Protein AF-A0A9D6PL02-F1 (afdb_monomer)

Structure (mmCIF, N/CA/C/O backbone):
data_AF-A0A9D6PL02-F1
#
_entry.id   AF-A0A9D6PL02-F1
#
loop_
_atom_site.group_PDB
_atom_site.id
_atom_site.type_symbol
_atom_site.label_atom_id
_atom_site.label_alt_id
_atom_site.label_comp_id
_atom_site.label_asym_id
_atom_site.label_entity_id
_atom_site.label_seq_id
_atom_site.pdbx_PDB_ins_code
_atom_site.Cartn_x
_atom_site.Cartn_y
_atom_site.Cartn_z
_atom_site.occupancy
_atom_site.B_iso_or_equiv
_atom_site.auth_seq_id
_atom_site.auth_comp_id
_atom_site.auth_asym_id
_atom_site.auth_atom_id
_atom_site.pdbx_PDB_model_num
ATOM 1 N N . MET A 1 1 ? -4.609 18.353 3.925 1.00 64.81 1 MET A N 1
ATOM 2 C CA . MET A 1 1 ? -5.275 17.046 3.723 1.00 64.81 1 MET A CA 1
ATOM 3 C C . MET A 1 1 ? -6.778 17.231 3.838 1.00 64.81 1 MET A C 1
ATOM 5 O O . MET A 1 1 ? -7.202 17.986 4.708 1.00 64.81 1 MET A O 1
ATOM 9 N N . SER A 1 2 ? -7.561 16.565 2.988 1.00 87.81 2 SER A N 1
ATOM 10 C CA . SER A 1 2 ? -9.020 16.488 3.117 1.00 87.81 2 SER A CA 1
ATOM 11 C C . SER A 1 2 ? -9.412 15.377 4.095 1.00 87.81 2 SER A C 1
ATOM 13 O O . SER A 1 2 ? -8.685 14.398 4.268 1.00 87.81 2 SER A O 1
ATOM 15 N N . ARG A 1 3 ? -10.547 15.548 4.778 1.00 91.62 3 ARG A N 1
ATOM 16 C CA . ARG A 1 3 ? -11.155 14.507 5.612 1.00 91.62 3 ARG A CA 1
ATOM 17 C C . ARG A 1 3 ? -12.312 13.885 4.846 1.00 91.62 3 ARG A C 1
ATOM 19 O O . ARG A 1 3 ? -13.174 14.613 4.366 1.00 91.62 3 ARG A O 1
ATOM 26 N N . THR A 1 4 ? -12.344 12.561 4.809 1.00 94.25 4 THR A N 1
ATOM 27 C CA . THR A 1 4 ? -13.423 11.787 4.193 1.00 94.25 4 THR A CA 1
ATOM 28 C C . THR A 1 4 ? -13.853 10.702 5.168 1.00 94.25 4 THR A C 1
ATOM 30 O O . THR A 1 4 ? -13.005 10.067 5.797 1.00 94.25 4 THR A O 1
ATOM 33 N N . VAL A 1 5 ? -15.162 10.501 5.306 1.00 94.81 5 VAL A N 1
ATOM 34 C CA . VAL A 1 5 ? -15.733 9.374 6.049 1.00 94.81 5 VAL A CA 1
ATOM 35 C C . VAL A 1 5 ? -16.010 8.264 5.046 1.00 94.81 5 VAL A C 1
ATOM 37 O O . VAL A 1 5 ? -16.675 8.500 4.041 1.00 94.81 5 VAL A O 1
ATOM 40 N N . ILE A 1 6 ? -15.454 7.084 5.297 1.00 93.88 6 ILE A N 1
ATOM 41 C CA . ILE A 1 6 ? -15.610 5.905 4.446 1.00 93.88 6 ILE A CA 1
ATOM 42 C C . ILE A 1 6 ? -15.879 4.687 5.322 1.00 93.88 6 ILE A C 1
ATOM 44 O O . ILE A 1 6 ? -15.295 4.559 6.403 1.00 93.88 6 ILE A O 1
ATOM 48 N N . ASP A 1 7 ? -16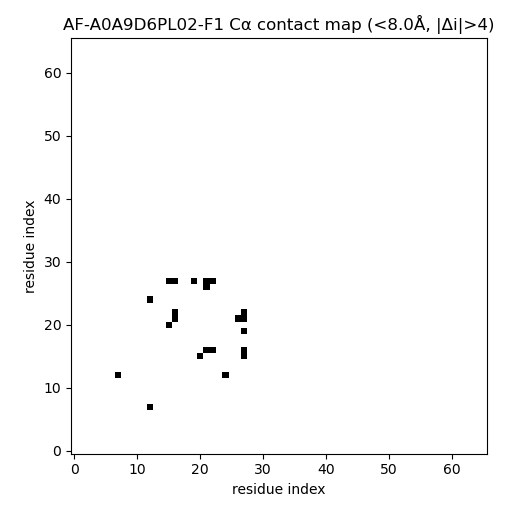.714 3.784 4.824 1.00 96.56 7 ASP A N 1
ATOM 49 C CA . ASP A 1 7 ? -16.916 2.474 5.428 1.00 96.56 7 ASP A CA 1
ATOM 50 C C . ASP A 1 7 ? -15.841 1.506 4.924 1.00 96.56 7 ASP A C 1
ATOM 52 O O . ASP A 1 7 ? -15.543 1.436 3.731 1.00 96.56 7 ASP A O 1
ATOM 56 N N . LEU A 1 8 ? -15.226 0.768 5.848 1.00 94.88 8 LEU A N 1
ATOM 57 C CA . LEU A 1 8 ? -14.175 -0.205 5.556 1.00 94.88 8 LEU A CA 1
ATOM 58 C C . LEU A 1 8 ? -14.611 -1.582 6.045 1.00 94.88 8 LEU A C 1
ATOM 60 O O . LEU A 1 8 ? -15.106 -1.708 7.162 1.00 94.88 8 LEU A O 1
ATOM 64 N N . ASP A 1 9 ? -14.347 -2.618 5.250 1.00 96.69 9 ASP A N 1
ATOM 65 C CA . ASP A 1 9 ? -14.543 -3.999 5.689 1.00 96.69 9 ASP A CA 1
ATOM 66 C C . ASP A 1 9 ? -13.567 -4.331 6.831 1.00 96.69 9 ASP A C 1
ATOM 68 O O . ASP A 1 9 ? -12.347 -4.407 6.641 1.00 96.69 9 ASP A O 1
ATOM 72 N N . ASP A 1 10 ? -14.103 -4.552 8.031 1.00 95.81 10 ASP A N 1
ATOM 73 C CA . ASP A 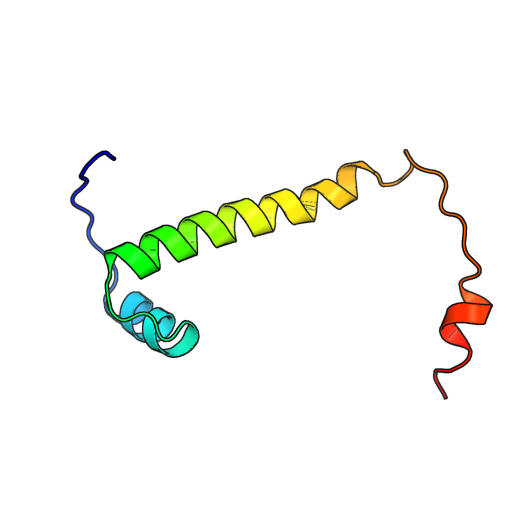1 10 ? -13.311 -4.841 9.224 1.00 95.81 10 ASP A CA 1
ATOM 74 C C . ASP A 1 10 ? -12.509 -6.148 9.112 1.00 95.81 10 ASP A C 1
ATOM 76 O O . ASP A 1 10 ? -11.416 -6.239 9.681 1.00 95.81 10 ASP A O 1
ATOM 80 N N . LYS A 1 11 ? -12.980 -7.144 8.346 1.00 97.50 11 LYS A N 1
ATOM 81 C CA . LYS A 1 11 ? -12.218 -8.381 8.105 1.00 97.50 11 LYS A CA 1
ATOM 82 C C . LYS A 1 11 ? -10.974 -8.083 7.276 1.00 97.50 11 LYS A C 1
ATOM 84 O O . LYS A 1 11 ? -9.883 -8.566 7.598 1.00 97.50 11 LYS A O 1
ATOM 89 N N . LEU A 1 12 ? -11.124 -7.261 6.238 1.00 96.75 12 LEU A N 1
ATOM 90 C CA . LEU A 1 12 ? -10.014 -6.845 5.386 1.00 96.75 12 LEU A CA 1
ATOM 91 C C . LEU A 1 12 ? -9.024 -5.976 6.166 1.00 96.75 12 LEU A C 1
ATOM 93 O O . LEU A 1 12 ? -7.820 -6.228 6.114 1.00 96.75 12 LEU A O 1
ATOM 97 N N . VAL A 1 13 ? -9.523 -5.019 6.953 1.00 96.56 13 VAL A N 1
ATOM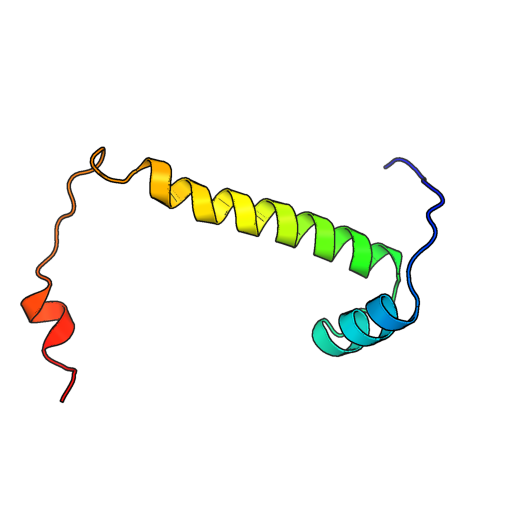 98 C CA . VAL A 1 13 ? -8.694 -4.174 7.823 1.00 96.56 13 VAL A CA 1
ATOM 99 C C . VAL A 1 13 ? -7.913 -5.027 8.818 1.00 96.56 13 VAL A C 1
ATOM 101 O O . VAL A 1 13 ? -6.709 -4.834 8.963 1.00 96.56 13 VAL A O 1
ATOM 104 N N . ALA A 1 14 ? -8.548 -6.000 9.476 1.00 96.81 14 ALA A N 1
ATOM 105 C CA . ALA A 1 14 ? -7.867 -6.880 10.422 1.00 96.81 14 ALA A CA 1
ATOM 106 C C . ALA A 1 14 ? -6.732 -7.672 9.755 1.00 96.81 14 ALA A C 1
ATOM 108 O O . ALA A 1 14 ? -5.628 -7.743 10.298 1.00 96.81 14 ALA A O 1
ATOM 109 N N . LYS A 1 15 ? -6.971 -8.226 8.560 1.00 96.94 15 LYS A N 1
ATOM 110 C CA . LYS A 1 15 ? -5.937 -8.924 7.785 1.00 96.94 15 LYS A CA 1
ATOM 111 C C . LYS A 1 15 ? -4.800 -7.979 7.392 1.00 96.94 15 LYS A C 1
ATOM 113 O O . LYS A 1 15 ? -3.635 -8.305 7.597 1.00 96.94 15 LYS A O 1
ATOM 118 N N . ALA A 1 16 ? -5.131 -6.801 6.880 1.00 96.31 16 ALA A N 1
ATOM 119 C CA . ALA A 1 16 ? -4.153 -5.832 6.410 1.00 96.31 16 ALA A CA 1
ATOM 120 C C . ALA A 1 16 ? -3.295 -5.268 7.557 1.00 96.31 16 ALA A C 1
ATOM 122 O O . ALA A 1 16 ? -2.084 -5.135 7.400 1.00 96.31 16 ALA A O 1
ATOM 123 N N . LYS A 1 17 ? -3.866 -5.046 8.749 1.00 96.38 17 LYS A N 1
ATOM 124 C CA . LYS A 1 17 ? -3.091 -4.694 9.953 1.00 96.38 17 LYS A CA 1
ATOM 125 C C . LYS A 1 17 ? -2.115 -5.792 10.367 1.00 96.38 17 LYS A C 1
ATOM 127 O O . LYS A 1 17 ? -1.002 -5.484 10.770 1.00 96.38 17 LYS A O 1
ATOM 132 N N . ARG A 1 18 ? -2.502 -7.070 10.263 1.00 96.31 18 ARG A N 1
ATOM 133 C CA . ARG A 1 18 ? -1.597 -8.193 10.576 1.00 96.31 18 ARG A CA 1
ATOM 134 C C . ARG A 1 18 ? -0.426 -8.278 9.600 1.00 96.31 18 ARG A C 1
ATOM 136 O O . ARG A 1 18 ? 0.667 -8.613 10.027 1.00 96.31 18 ARG A O 1
ATOM 143 N N . LEU A 1 19 ? -0.664 -7.981 8.321 1.00 96.81 19 LEU A N 1
ATOM 144 C CA . LEU A 1 19 ? 0.358 -8.028 7.270 1.00 96.81 19 LEU A CA 1
ATOM 145 C C . LEU A 1 19 ? 1.315 -6.832 7.308 1.00 96.81 19 LEU A C 1
ATOM 147 O O . LEU A 1 19 ? 2.495 -6.985 7.027 1.00 96.81 19 LEU A O 1
ATOM 151 N N . THR A 1 20 ? 0.804 -5.643 7.626 1.00 94.81 20 THR A N 1
ATOM 152 C CA . THR A 1 20 ? 1.577 -4.388 7.575 1.00 94.81 20 THR A CA 1
ATOM 153 C C . THR A 1 20 ? 2.086 -3.937 8.942 1.00 94.81 20 THR A C 1
ATOM 155 O O . THR A 1 20 ? 2.877 -3.004 9.026 1.00 94.81 20 THR A O 1
ATOM 158 N N . HIS A 1 21 ? 1.604 -4.557 10.023 1.00 95.44 21 HIS A N 1
ATOM 159 C CA . HIS A 1 21 ? 1.832 -4.156 11.416 1.00 95.44 21 HIS A CA 1
ATOM 160 C C . HIS A 1 21 ? 1.366 -2.726 11.757 1.00 95.44 21 HIS A C 1
ATOM 162 O O . HIS A 1 21 ? 1.690 -2.195 12.820 1.00 95.44 21 HIS A O 1
ATOM 168 N N . LEU A 1 22 ? 0.553 -2.105 10.895 1.00 96.69 22 LEU A N 1
ATOM 169 C CA . LEU A 1 22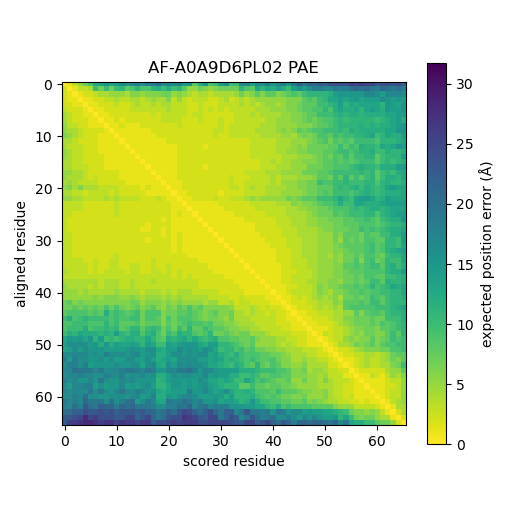 ? 0.000 -0.773 11.120 1.00 96.69 22 LEU A CA 1
ATOM 170 C C . LEU A 1 22 ? -1.177 -0.816 12.100 1.00 96.69 22 LEU A C 1
ATOM 172 O O . LEU A 1 22 ? -2.066 -1.666 12.024 1.00 96.69 22 LEU A O 1
ATOM 176 N N . THR A 1 23 ? -1.217 0.148 13.018 1.00 93.50 23 THR A N 1
ATOM 177 C CA . THR A 1 23 ? -2.229 0.200 14.084 1.00 93.50 23 THR A CA 1
A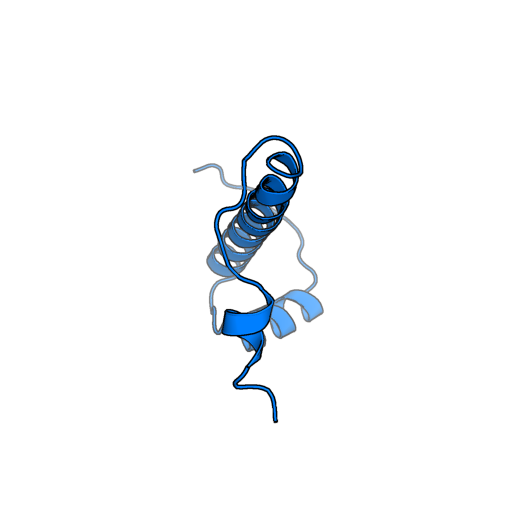TOM 178 C C . THR A 1 23 ? -3.427 1.073 13.717 1.00 93.50 23 THR A C 1
ATOM 180 O O . THR A 1 23 ? -4.575 0.691 13.985 1.00 93.50 23 THR A O 1
ATOM 183 N N . LYS A 1 24 ? -3.202 2.226 13.074 1.00 95.56 24 LYS A N 1
ATOM 184 C CA . LYS A 1 24 ? -4.253 3.198 12.738 1.00 95.56 24 LYS A CA 1
ATOM 185 C C . LYS A 1 24 ? -4.891 2.888 11.383 1.00 95.56 24 LYS A C 1
ATOM 187 O O . LYS A 1 24 ? -4.202 2.573 10.419 1.00 95.56 24 LYS A O 1
ATOM 192 N N . LYS A 1 25 ? -6.222 3.034 11.297 1.00 93.62 25 LYS A N 1
ATOM 193 C CA . LYS A 1 25 ? -6.970 2.856 10.034 1.00 93.62 25 LYS A CA 1
ATOM 194 C C . LYS A 1 25 ? -6.519 3.869 8.964 1.00 93.62 25 LYS A C 1
ATOM 196 O O . LYS A 1 25 ? -6.408 3.501 7.806 1.00 93.62 25 LYS A O 1
ATOM 201 N N . VAL A 1 26 ? -6.200 5.107 9.358 1.00 94.56 26 VAL A N 1
ATOM 202 C CA . VAL A 1 26 ? -5.731 6.162 8.435 1.00 94.56 26 VAL A CA 1
ATOM 203 C C . VAL A 1 26 ? -4.389 5.798 7.799 1.00 94.56 26 VAL A C 1
ATOM 205 O O . VAL A 1 26 ? -4.259 5.856 6.580 1.00 94.56 26 VAL A O 1
ATOM 208 N N . ASP A 1 27 ? -3.419 5.367 8.608 1.00 96.06 27 ASP A N 1
ATOM 209 C CA . ASP A 1 27 ? -2.090 4.984 8.118 1.00 96.06 27 ASP A CA 1
ATOM 210 C C . ASP A 1 27 ? -2.189 3.791 7.163 1.00 96.06 27 ASP A C 1
ATOM 212 O O . ASP A 1 27 ? -1.551 3.779 6.116 1.00 96.06 27 ASP A O 1
ATOM 216 N N . LEU A 1 28 ? -3.058 2.828 7.486 1.00 96.75 28 LEU A N 1
ATOM 217 C CA . LEU A 1 28 ? -3.324 1.667 6.644 1.00 96.75 28 LEU A CA 1
ATOM 218 C C . LEU A 1 28 ? -3.896 2.053 5.272 1.00 96.75 28 LEU A C 1
ATOM 220 O O . LEU A 1 28 ? -3.451 1.524 4.258 1.00 96.75 28 LEU A O 1
ATOM 224 N N . VAL A 1 29 ? -4.868 2.970 5.235 1.00 95.88 29 VAL A N 1
ATOM 225 C CA . VAL A 1 29 ? -5.478 3.440 3.980 1.00 95.88 29 VAL A CA 1
ATOM 226 C C . VAL A 1 29 ? -4.464 4.213 3.141 1.00 95.88 29 VAL A C 1
ATOM 228 O O . VAL A 1 29 ? -4.334 3.949 1.949 1.00 95.88 29 VAL A O 1
ATOM 231 N N . ASN A 1 30 ? -3.698 5.117 3.756 1.00 96.19 30 ASN A N 1
ATOM 232 C CA . ASN A 1 30 ? -2.655 5.863 3.051 1.00 96.19 30 ASN A CA 1
ATOM 233 C C . ASN A 1 30 ? -1.567 4.935 2.501 1.00 96.19 30 ASN A C 1
ATOM 235 O O . ASN A 1 30 ? -1.146 5.094 1.359 1.00 96.19 30 ASN A O 1
ATOM 239 N N . HIS A 1 31 ? -1.150 3.940 3.286 1.00 96.81 31 HIS A N 1
ATOM 240 C CA . HIS A 1 31 ? -0.196 2.929 2.847 1.00 96.81 31 HIS A CA 1
ATOM 241 C C . HIS A 1 31 ? -0.737 2.110 1.668 1.00 96.81 31 HIS A C 1
ATOM 243 O O . HIS A 1 31 ? -0.031 1.922 0.683 1.00 96.81 31 HIS A O 1
ATOM 249 N N . ALA A 1 32 ? -2.001 1.680 1.723 1.00 96.44 32 ALA A N 1
ATOM 250 C CA . ALA A 1 32 ? -2.629 0.943 0.628 1.00 96.44 32 ALA A CA 1
ATOM 251 C C . ALA A 1 32 ? -2.716 1.772 -0.665 1.00 96.44 32 ALA A C 1
ATOM 253 O O . ALA A 1 32 ? -2.464 1.246 -1.747 1.00 96.44 32 ALA A O 1
ATOM 254 N N . LEU A 1 33 ? -3.034 3.068 -0.563 1.00 96.50 33 LEU A N 1
ATOM 255 C CA . LEU A 1 33 ? -3.049 3.978 -1.712 1.00 96.50 33 LEU A CA 1
ATOM 256 C C . LEU A 1 33 ? -1.647 4.179 -2.297 1.00 96.50 33 LEU A C 1
ATOM 258 O O . LEU A 1 33 ? -1.489 4.130 -3.515 1.00 96.50 33 LEU A O 1
ATOM 262 N N . ALA A 1 34 ? -0.633 4.362 -1.448 1.00 96.81 34 ALA A N 1
ATOM 263 C CA . ALA A 1 34 ? 0.752 4.479 -1.896 1.00 96.81 34 ALA A CA 1
ATOM 264 C C . ALA A 1 34 ? 1.215 3.206 -2.617 1.00 96.81 34 ALA A C 1
ATOM 266 O O . ALA A 1 34 ? 1.753 3.287 -3.718 1.00 96.81 34 ALA A O 1
ATOM 267 N N . GLU A 1 35 ? 0.937 2.026 -2.056 1.00 96.31 35 GLU A N 1
ATOM 268 C CA . GLU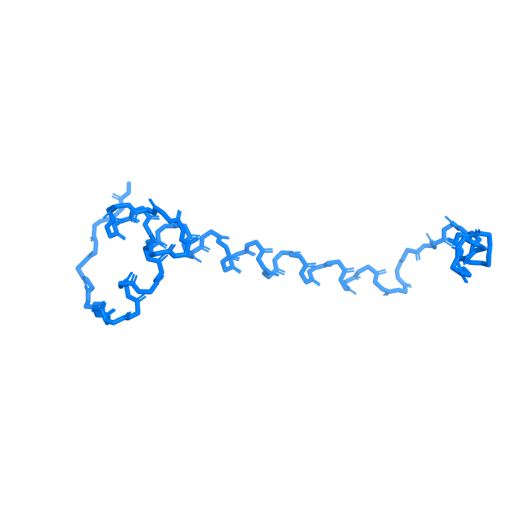 A 1 35 ? 1.325 0.759 -2.681 1.00 96.31 35 GLU A CA 1
ATOM 269 C C . GLU A 1 35 ? 0.585 0.514 -4.001 1.00 96.31 35 GLU A C 1
ATOM 271 O O . GLU A 1 35 ? 1.170 -0.006 -4.950 1.00 96.31 35 GLU A O 1
ATOM 276 N N . LEU A 1 36 ? -0.680 0.935 -4.105 1.00 96.12 36 LEU A N 1
ATOM 277 C CA . LEU A 1 36 ? -1.428 0.881 -5.360 1.00 96.12 36 LEU A CA 1
ATOM 278 C C . LEU A 1 36 ? -0.743 1.716 -6.448 1.00 96.12 36 LEU A C 1
ATOM 280 O O . LEU A 1 36 ? -0.568 1.226 -7.566 1.00 96.12 36 LEU A O 1
ATOM 284 N N . VAL A 1 37 ? -0.349 2.949 -6.121 1.00 96.25 37 VAL A N 1
ATOM 285 C CA . VAL A 1 37 ? 0.361 3.842 -7.048 1.00 96.25 37 VAL A CA 1
ATOM 286 C C . VAL A 1 37 ? 1.709 3.241 -7.428 1.00 96.25 37 VAL A C 1
ATOM 288 O O . VAL A 1 37 ? 1.968 3.048 -8.613 1.00 96.25 37 VAL A O 1
ATOM 291 N N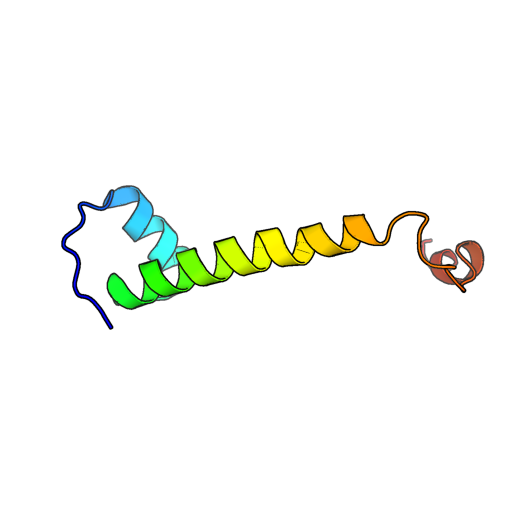 . HIS A 1 38 ? 2.518 2.838 -6.449 1.00 95.44 38 HIS A N 1
ATOM 292 C CA . HIS A 1 38 ? 3.825 2.234 -6.703 1.00 95.44 38 HIS A CA 1
ATOM 293 C C . HIS A 1 38 ? 3.734 0.960 -7.541 1.00 95.44 38 HIS A C 1
ATOM 295 O O . HIS A 1 38 ? 4.570 0.729 -8.412 1.00 95.44 38 HIS A O 1
ATOM 301 N N . SER A 1 39 ? 2.708 0.135 -7.327 1.00 94.62 39 SER A N 1
ATOM 302 C CA . SER A 1 39 ? 2.470 -1.050 -8.149 1.00 94.62 39 SER A CA 1
ATOM 303 C C . SER A 1 39 ? 2.253 -0.691 -9.617 1.00 94.62 39 SER A C 1
ATOM 305 O O . SER A 1 39 ? 2.871 -1.299 -10.490 1.00 94.62 39 SER A O 1
ATOM 307 N N . HIS A 1 40 ? 1.458 0.343 -9.899 1.00 93.31 40 HIS A N 1
ATOM 308 C CA . HIS A 1 40 ? 1.244 0.819 -11.266 1.00 93.31 40 HIS A CA 1
ATOM 309 C C . HIS A 1 40 ? 2.489 1.490 -11.855 1.00 93.31 40 HIS A C 1
ATOM 311 O O . HIS A 1 40 ? 2.804 1.276 -13.023 1.00 93.31 40 HIS A O 1
ATOM 317 N N . GLU A 1 41 ? 3.241 2.249 -11.061 1.00 92.12 41 GLU A N 1
ATOM 318 C CA . GLU A 1 41 ? 4.504 2.850 -11.502 1.00 92.12 41 GLU A CA 1
ATOM 319 C C . GLU A 1 41 ? 5.538 1.788 -11.880 1.00 92.12 41 GLU A C 1
ATOM 321 O O . GLU A 1 41 ? 6.231 1.940 -12.883 1.00 92.12 41 GLU A O 1
ATOM 326 N N . ARG A 1 42 ? 5.611 0.671 -11.144 1.00 92.06 42 ARG A N 1
ATOM 327 C CA . ARG A 1 42 ? 6.490 -0.454 -11.500 1.00 92.06 42 ARG A CA 1
ATOM 328 C C . ARG A 1 42 ? 6.128 -1.057 -12.853 1.00 92.06 42 ARG A C 1
ATOM 330 O O . ARG A 1 42 ? 7.030 -1.420 -13.601 1.00 92.06 42 ARG A O 1
ATOM 337 N N . LEU A 1 43 ? 4.842 -1.118 -13.207 1.00 91.81 43 LEU A N 1
ATOM 338 C CA . LEU A 1 43 ? 4.412 -1.579 -14.534 1.00 91.81 43 LEU A CA 1
ATOM 339 C C . LEU A 1 43 ? 4.897 -0.657 -15.656 1.00 9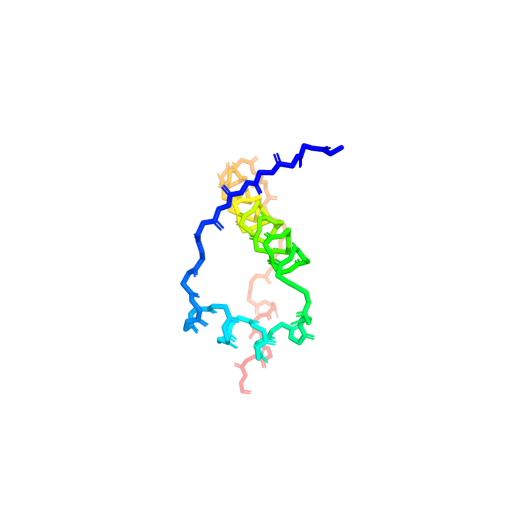1.81 43 LEU A C 1
ATOM 341 O O . LEU A 1 43 ? 5.036 -1.101 -16.793 1.00 91.81 43 LEU A O 1
ATOM 345 N N . ARG A 1 44 ? 5.230 0.599 -15.351 1.00 87.38 44 ARG A N 1
ATOM 346 C CA . ARG A 1 44 ? 5.756 1.542 -16.336 1.00 87.38 44 ARG A CA 1
ATOM 347 C C . ARG A 1 44 ? 7.087 1.102 -16.941 1.00 87.38 44 ARG A C 1
ATOM 349 O O . ARG A 1 44 ? 7.411 1.513 -18.049 1.00 87.38 44 ARG A O 1
ATOM 356 N N . ILE A 1 45 ? 7.824 0.201 -16.286 1.00 87.00 45 ILE A N 1
ATOM 357 C CA . ILE A 1 45 ? 9.018 -0.417 -16.876 1.00 87.00 45 ILE A CA 1
ATOM 358 C C . ILE A 1 45 ? 8.705 -1.136 -18.198 1.00 87.00 45 ILE A C 1
ATOM 360 O O . ILE A 1 45 ? 9.544 -1.152 -19.097 1.00 87.00 45 ILE A O 1
ATOM 364 N N . PHE A 1 46 ? 7.486 -1.662 -18.366 1.00 86.44 46 PHE A N 1
ATOM 365 C CA . PHE A 1 46 ? 7.059 -2.281 -19.620 1.00 86.44 46 PHE A CA 1
ATOM 366 C C . PHE A 1 46 ? 6.970 -1.273 -20.770 1.00 86.44 46 PHE A C 1
ATOM 368 O O . PHE A 1 46 ? 7.133 -1.660 -21.923 1.00 86.44 46 PHE A O 1
ATOM 375 N N . GLU A 1 47 ? 6.810 0.026 -20.494 1.00 88.25 47 GLU A N 1
ATOM 376 C CA . GLU A 1 47 ? 6.843 1.055 -21.539 1.00 88.25 47 GLU A CA 1
ATOM 377 C C . GLU A 1 47 ? 8.212 1.157 -22.223 1.00 88.25 47 GLU A C 1
ATOM 379 O O . GLU A 1 47 ? 8.277 1.684 -23.336 1.00 88.25 47 GLU A O 1
ATOM 384 N N . LEU A 1 48 ? 9.284 0.678 -21.580 1.00 86.94 48 LEU A N 1
ATOM 385 C CA . LEU A 1 48 ? 10.644 0.663 -22.124 1.00 86.94 48 LEU A CA 1
ATOM 386 C C . LEU A 1 48 ? 10.900 -0.537 -23.046 1.00 86.94 48 LEU A C 1
ATOM 388 O O . LEU A 1 48 ? 11.898 -0.544 -23.770 1.00 86.94 48 LEU A O 1
ATOM 392 N N . GLN A 1 49 ? 10.016 -1.541 -23.059 1.00 85.44 49 GLN A N 1
ATOM 393 C CA . GLN A 1 49 ? 10.176 -2.736 -23.885 1.00 85.44 49 GLN A CA 1
ATOM 394 C C . GLN A 1 49 ? 10.313 -2.358 -25.369 1.00 85.44 49 GLN A C 1
ATOM 396 O O . GLN A 1 49 ? 9.447 -1.698 -25.940 1.00 85.44 49 GLN A O 1
ATOM 401 N N . GLY A 1 50 ? 11.424 -2.760 -25.993 1.00 87.62 50 GLY A N 1
ATOM 402 C CA . GLY A 1 50 ? 11.723 -2.465 -27.400 1.00 87.62 50 GLY A CA 1
ATOM 403 C C . GLY A 1 50 ? 12.099 -1.008 -27.699 1.00 87.62 50 GLY A C 1
ATOM 404 O O . GLY A 1 50 ? 12.416 -0.698 -28.843 1.00 87.62 50 GLY A O 1
ATOM 405 N N . LYS A 1 51 ? 12.089 -0.117 -26.697 1.00 90.81 51 LYS A N 1
ATOM 406 C CA . LYS A 1 51 ? 12.499 1.293 -26.838 1.00 90.81 51 LYS A C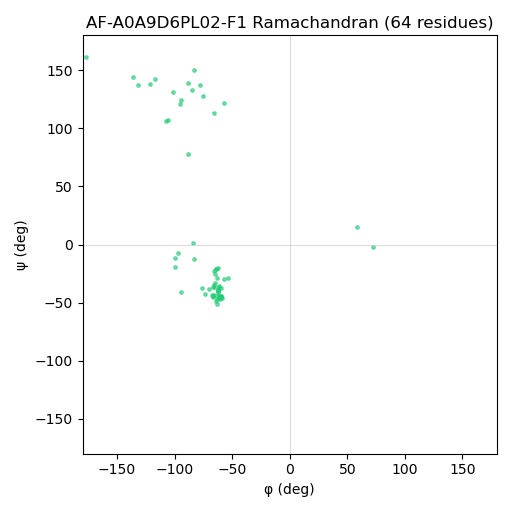A 1
ATOM 407 C C . LYS A 1 51 ? 13.918 1.560 -26.351 1.00 90.81 51 LYS A C 1
ATOM 409 O O . LYS A 1 51 ? 14.494 2.582 -26.709 1.00 90.81 51 LYS A O 1
ATOM 414 N N . VAL A 1 52 ? 14.466 0.668 -25.530 1.00 87.94 52 VAL A N 1
ATOM 415 C CA . VAL A 1 52 ? 15.827 0.776 -24.998 1.00 87.94 52 VAL A CA 1
ATOM 416 C C . VAL A 1 52 ? 16.676 -0.392 -25.482 1.00 87.94 52 VAL A C 1
ATOM 418 O O . VAL A 1 52 ? 16.188 -1.518 -25.591 1.00 87.94 52 VAL A O 1
ATOM 421 N N . GLN A 1 53 ? 17.945 -0.115 -25.778 1.00 87.44 53 GLN A N 1
ATOM 422 C CA . GLN A 1 53 ? 18.932 -1.160 -26.033 1.00 87.44 53 GLN A CA 1
ATOM 423 C C . GLN A 1 53 ? 19.327 -1.777 -24.695 1.00 87.44 53 GLN A C 1
ATOM 425 O O . GLN A 1 53 ? 19.644 -1.063 -23.743 1.00 87.44 53 GLN A O 1
ATOM 430 N N . TRP A 1 54 ? 19.248 -3.100 -24.608 1.00 85.19 54 TRP A N 1
ATOM 431 C CA . TRP A 1 54 ? 19.685 -3.833 -23.431 1.00 85.19 54 TRP A CA 1
ATOM 432 C C . TRP A 1 54 ? 21.117 -4.315 -23.653 1.00 85.19 54 TRP A C 1
ATOM 434 O O . TRP A 1 54 ? 21.378 -5.058 -24.596 1.00 85.19 54 TRP A O 1
ATOM 444 N N . GLU A 1 55 ? 22.031 -3.894 -22.783 1.00 88.56 55 GLU A N 1
ATOM 445 C CA . GLU A 1 55 ? 23.436 -4.296 -22.819 1.00 88.56 55 GLU A CA 1
ATOM 446 C C . GLU A 1 55 ? 23.703 -5.291 -21.683 1.00 88.56 55 GLU A C 1
ATOM 448 O O . GLU A 1 55 ? 23.720 -4.931 -20.505 1.00 88.56 55 GLU A O 1
ATOM 453 N N . GLY A 1 56 ? 23.873 -6.566 -22.033 1.00 87.50 56 GLY A N 1
ATOM 454 C CA . GLY A 1 56 ? 24.220 -7.629 -21.095 1.00 87.50 56 GLY A CA 1
ATOM 455 C C . GLY A 1 56 ? 24.417 -8.978 -21.788 1.00 87.50 56 GLY A C 1
ATOM 456 O O . GLY A 1 56 ? 23.964 -9.190 -22.910 1.00 87.50 56 GLY A O 1
ATOM 457 N N . ASP A 1 57 ? 25.096 -9.904 -21.112 1.00 90.00 57 ASP A N 1
ATOM 458 C CA . ASP A 1 57 ? 25.242 -11.296 -21.550 1.00 90.00 57 ASP A CA 1
ATOM 459 C C . ASP A 1 57 ? 24.373 -12.192 -20.657 1.00 90.00 57 ASP A C 1
ATOM 461 O O . ASP A 1 57 ? 24.677 -12.434 -19.484 1.00 90.00 57 ASP A O 1
ATOM 465 N N . LEU A 1 58 ? 23.256 -12.669 -21.213 1.00 88.56 58 LEU A N 1
ATOM 466 C CA . LEU A 1 58 ? 22.315 -13.522 -20.489 1.00 88.56 58 LEU A CA 1
ATOM 467 C C . LEU A 1 58 ? 22.926 -14.869 -20.102 1.00 88.56 58 LEU A C 1
ATOM 469 O O . LEU A 1 58 ? 22.556 -15.409 -19.058 1.00 88.56 58 LEU A O 1
ATOM 473 N N . ASP A 1 59 ? 23.824 -15.417 -20.914 1.00 90.00 59 ASP A N 1
ATOM 474 C CA . ASP A 1 59 ? 24.414 -16.729 -20.669 1.00 90.00 59 ASP A CA 1
ATOM 475 C C . ASP A 1 59 ? 25.426 -16.640 -19.522 1.00 90.00 59 ASP A C 1
ATOM 477 O O . ASP A 1 59 ? 25.372 -17.443 -18.581 1.00 90.00 59 ASP A O 1
ATOM 481 N N . ALA A 1 60 ? 26.246 -15.584 -19.501 1.00 90.56 60 ALA A N 1
ATOM 482 C CA . ALA A 1 60 ? 27.146 -15.293 -18.386 1.00 90.56 60 ALA A CA 1
ATOM 483 C C . ALA A 1 60 ? 26.388 -15.094 -17.062 1.00 90.56 60 ALA A C 1
ATOM 485 O O . ALA A 1 60 ? 26.749 -15.690 -16.043 1.00 90.56 60 ALA A O 1
ATOM 486 N N . MET A 1 61 ? 25.291 -14.327 -17.066 1.00 89.12 61 MET A N 1
ATOM 487 C CA . MET A 1 61 ? 24.481 -14.066 -15.864 1.00 89.12 61 MET A CA 1
ATOM 488 C C . MET A 1 61 ? 23.800 -15.322 -15.304 1.00 89.12 61 MET A C 1
ATOM 490 O O . MET A 1 61 ? 23.471 -15.385 -14.119 1.00 89.12 61 MET A O 1
ATOM 494 N N . ARG A 1 62 ? 23.553 -16.329 -16.147 1.00 92.56 62 ARG A N 1
ATOM 495 C CA . ARG A 1 62 ? 22.845 -17.562 -15.771 1.00 92.56 62 ARG A CA 1
ATOM 496 C C . ARG A 1 62 ? 23.778 -18.717 -15.427 1.00 92.56 62 ARG A C 1
ATOM 498 O O . ARG A 1 62 ? 23.296 -19.728 -14.920 1.00 92.56 62 ARG A O 1
ATOM 505 N N . SER A 1 63 ? 25.080 -18.546 -15.646 1.00 89.06 63 SER A N 1
ATOM 506 C CA . SER A 1 63 ? 26.128 -19.552 -15.434 1.00 89.06 63 SER A CA 1
ATOM 507 C C . SER A 1 63 ? 26.141 -20.182 -14.033 1.00 89.06 63 SER A C 1
ATOM 509 O O . SER A 1 63 ? 26.501 -21.346 -13.895 1.00 89.06 63 SER A O 1
ATOM 511 N N . HIS A 1 64 ? 25.701 -19.451 -13.002 1.00 80.69 64 HIS A N 1
ATOM 512 C CA . HIS A 1 64 ? 25.662 -19.918 -11.609 1.00 80.69 64 HIS A CA 1
ATOM 513 C C . HIS A 1 64 ? 24.414 -20.734 -11.239 1.00 80.69 64 HIS A C 1
ATOM 515 O O . HIS A 1 64 ? 24.267 -21.143 -10.091 1.00 80.69 64 HIS A O 1
ATOM 521 N N . ARG A 1 65 ? 23.498 -20.984 -12.182 1.00 79.25 65 ARG A N 1
ATOM 522 C CA . ARG A 1 65 ? 22.348 -21.867 -11.950 1.00 79.25 65 ARG A CA 1
ATOM 523 C C . ARG A 1 65 ? 22.730 -23.310 -12.279 1.00 79.25 65 ARG A C 1
ATOM 525 O O . ARG A 1 65 ? 22.392 -23.811 -13.350 1.00 79.25 65 ARG A O 1
ATOM 532 N N . ARG A 1 66 ? 23.449 -23.955 -11.364 1.00 62.12 66 ARG A N 1
ATOM 533 C CA . ARG A 1 66 ? 23.578 -25.414 -11.276 1.00 62.12 66 ARG A CA 1
ATOM 534 C C . ARG A 1 66 ? 23.333 -25.867 -9.850 1.00 62.12 66 ARG A C 1
ATOM 536 O O . ARG A 1 66 ? 23.786 -25.147 -8.937 1.00 62.12 66 ARG A O 1
#

pLDDT: mean 91.72, std 6.57, range [62.12, 97.5]

Sequence (66 aa):
MSRTVIDLDDKLVAKAKRLTHLTKKVDLVNHALAELVHSHERLRIFELQGKVQWEGDLDAMRSHRR

Nearest PDB structures (foldseek):
  6a7v-assembly1_H  TM=5.472E-01  e=1.382E-02  Mycobacterium tuberculosis H37Rv
  6ww7-assembly1_E  TM=2.969E-01  e=9.918E+00  Homo sapiens

Mean predicted aligned error: 6.9 Å

Foldseek 3Di:
DDDDDDDDDVVVVVVQCVVVVDDDPVVSVVVVVVVVVVVVVVVCVVVCVVVDDDDDDPCVVCVPPD

Solvent-accessible surface area (backbone atoms only — not comparable to full-atom values): 4373 Å² total; per-residue (Å²): 136,87,88,82,91,80,91,72,62,63,70,58,50,55,52,49,29,69,75,68,70,47,86,51,72,68,60,47,52,53,50,52,53,51,51,53,50,52,55,55,58,59,56,51,60,62,73,45,64,91,72,58,90,84,89,79,60,71,66,71,74,49,65,78,78,120

Secondary structure (DSSP, 8-state):
---------HHHHHHHHHHH---SHHHHHHHHHHHHHHHHHHHGGGGGTTTS-----HHHHHTT--

Radius of gyration: 19.92 Å; Cα contacts (8 Å, |Δi|>4): 11; chains: 1; bounding box: 44×42×42 Å